Protein AF-A0AA45W584-F1 (afdb_monomer_lite)

pLDDT: mean 87.28, std 15.53, range [47.53, 98.62]

Radius of gyration: 15.27 Å; chains: 1; boun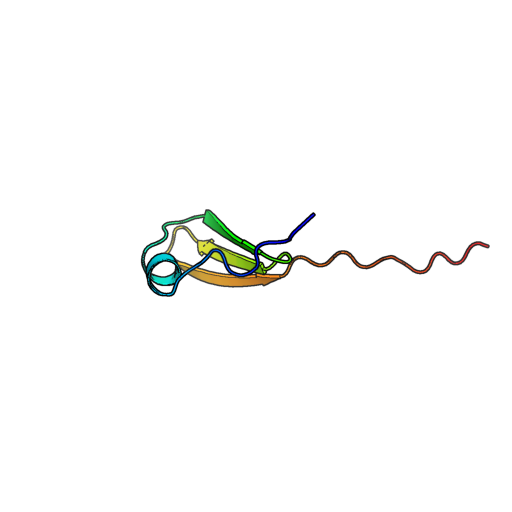ding box: 32×27×41 Å

Organism: NCBI:txid405559

Sequence (52 aa):
MAYSSGKLTKNLVRTLGPGRHGDGHGLYLVVDPSGARRWIVRVTVEGTGIGR

Secondary structure (DSSP, 8-state):
---------HHHHHH--SEEEEEETTEEEEE-TTS-EEEEE-----------

Structure (mmCIF, N/CA/C/O backbone):
data_AF-A0AA45W584-F1
#
_entry.id   AF-A0AA45W584-F1
#
loop_
_atom_site.group_PDB
_atom_site.id
_atom_site.type_symbol
_atom_site.label_atom_id
_atom_site.label_alt_id
_atom_site.label_comp_id
_atom_site.label_asym_id
_atom_site.label_entity_id
_atom_site.label_seq_id
_atom_site.pdbx_PDB_ins_code
_atom_site.Cartn_x
_atom_site.Cartn_y
_atom_site.Cartn_z
_atom_site.occupancy
_atom_site.B_iso_or_equiv
_atom_site.auth_seq_id
_atom_site.auth_comp_id
_atom_site.auth_asym_id
_atom_site.auth_atom_id
_atom_site.pdbx_PDB_model_num
ATOM 1 N N . MET A 1 1 ? 14.605 -16.119 -10.362 1.00 50.62 1 MET A N 1
ATOM 2 C CA . MET A 1 1 ? 13.986 -15.551 -9.144 1.00 50.62 1 MET A CA 1
ATOM 3 C C . MET A 1 1 ? 12.480 -15.672 -9.283 1.00 50.62 1 MET A C 1
ATOM 5 O O . MET A 1 1 ? 11.934 -15.092 -10.212 1.00 50.62 1 MET A O 1
ATOM 9 N N . ALA A 1 2 ? 11.820 -16.464 -8.439 1.00 47.53 2 ALA A N 1
ATOM 10 C CA . ALA A 1 2 ? 10.363 -16.552 -8.453 1.00 47.53 2 ALA A CA 1
ATOM 11 C C . ALA A 1 2 ? 9.785 -15.285 -7.809 1.00 47.53 2 ALA A C 1
ATOM 13 O O . ALA A 1 2 ? 10.030 -15.014 -6.635 1.00 47.53 2 ALA A O 1
ATOM 14 N N . TYR A 1 3 ? 9.054 -14.485 -8.579 1.00 56.94 3 TYR A N 1
ATOM 15 C CA . TYR A 1 3 ? 8.240 -13.401 -8.045 1.00 56.94 3 TYR A CA 1
ATOM 16 C C . TYR A 1 3 ? 6.964 -14.031 -7.485 1.00 56.94 3 TYR A C 1
ATOM 18 O O . TYR A 1 3 ? 6.053 -14.400 -8.217 1.00 56.94 3 TYR A O 1
ATOM 26 N N . SER A 1 4 ? 6.894 -14.219 -6.172 1.00 60.09 4 SER A N 1
ATOM 27 C CA . SER A 1 4 ? 5.618 -14.517 -5.523 1.00 60.09 4 SER A CA 1
ATOM 28 C C . SER A 1 4 ? 4.694 -13.304 -5.720 1.00 60.09 4 SER A C 1
ATOM 30 O O . SER A 1 4 ? 4.911 -12.264 -5.093 1.00 60.09 4 SER A O 1
ATOM 32 N N . SER A 1 5 ? 3.737 -13.416 -6.642 1.00 66.38 5 SER A N 1
ATOM 33 C CA . SER A 1 5 ? 2.689 -12.422 -6.910 1.00 66.38 5 SER A CA 1
ATOM 34 C C . SER A 1 5 ? 1.588 -12.504 -5.846 1.00 66.38 5 SER A C 1
ATOM 36 O O . SER A 1 5 ? 1.289 -13.604 -5.384 1.00 66.38 5 SER A O 1
ATOM 38 N N . GLY A 1 6 ? 0.984 -11.374 -5.462 1.00 71.12 6 GLY A N 1
ATOM 39 C CA . GLY A 1 6 ? -0.189 -11.330 -4.581 1.00 71.12 6 GLY A CA 1
ATOM 40 C C . GLY A 1 6 ? 0.132 -11.562 -3.103 1.00 71.12 6 GLY A C 1
ATOM 41 O O . GLY A 1 6 ? -0.155 -12.627 -2.558 1.00 71.12 6 GLY A O 1
ATOM 42 N N . LYS A 1 7 ? 0.733 -10.569 -2.433 1.00 85.12 7 LYS A N 1
ATOM 43 C CA . LYS A 1 7 ? 1.010 -10.632 -0.980 1.00 85.12 7 LYS A CA 1
ATOM 44 C C . LYS A 1 7 ? -0.150 -10.141 -0.118 1.00 85.12 7 LYS A C 1
ATOM 46 O O . LYS A 1 7 ? -0.236 -10.509 1.055 1.00 85.12 7 LYS A O 1
ATOM 51 N N . LEU A 1 8 ? -1.018 -9.293 -0.655 1.00 94.12 8 LEU A N 1
ATOM 52 C CA . LEU A 1 8 ? -2.158 -8.763 0.068 1.00 94.12 8 LEU A CA 1
ATOM 53 C C . LEU A 1 8 ? -3.349 -9.707 -0.067 1.00 94.12 8 LEU A C 1
ATOM 55 O O . LEU A 1 8 ? -3.691 -10.202 -1.134 1.00 94.12 8 LEU A O 1
ATOM 59 N N . THR A 1 9 ? -4.025 -9.925 1.055 1.00 94.38 9 THR A N 1
ATOM 60 C CA . THR A 1 9 ? -5.309 -10.625 1.103 1.00 94.38 9 THR A CA 1
ATOM 61 C C . THR A 1 9 ? -6.431 -9.617 1.313 1.00 94.38 9 THR A C 1
ATOM 63 O O . THR A 1 9 ? -6.204 -8.509 1.804 1.00 94.38 9 THR A O 1
ATOM 66 N N . LYS A 1 10 ? -7.680 -10.014 1.042 1.00 94.56 10 LYS A N 1
ATOM 67 C CA . LYS A 1 10 ? -8.861 -9.180 1.327 1.00 94.56 10 LYS A CA 1
ATOM 68 C C . LYS A 1 10 ? -8.895 -8.681 2.776 1.00 94.56 10 LYS A C 1
ATOM 70 O O . LYS A 1 10 ? -9.347 -7.565 3.025 1.00 94.56 10 LYS A O 1
ATOM 75 N N . ASN A 1 11 ? -8.431 -9.492 3.731 1.00 96.31 11 ASN A N 1
ATOM 76 C CA . ASN A 1 11 ? -8.379 -9.076 5.129 1.00 96.31 11 ASN A CA 1
ATOM 77 C C . ASN A 1 11 ? -7.348 -7.961 5.337 1.00 96.31 11 ASN A C 1
ATOM 79 O O . ASN A 1 11 ? -7.694 -6.915 5.875 1.00 96.31 11 ASN A O 1
ATOM 83 N N . LEU A 1 12 ? -6.127 -8.138 4.822 1.00 95.94 12 LEU A N 1
ATOM 84 C CA . LEU A 1 12 ? -5.071 -7.126 4.906 1.00 95.94 12 LEU A CA 1
ATOM 85 C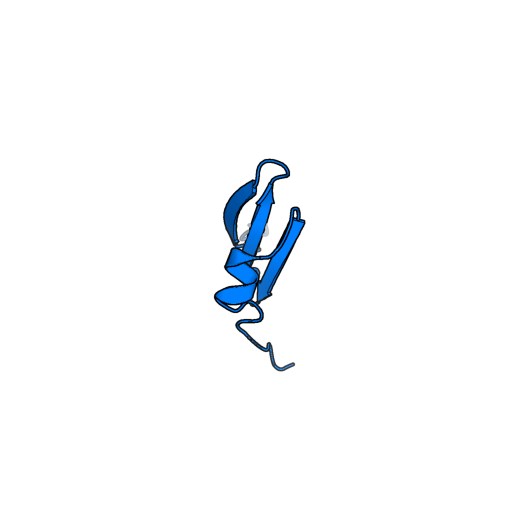 C . LEU A 1 12 ? -5.491 -5.813 4.234 1.00 95.94 12 LEU A C 1
ATOM 87 O O . LEU A 1 12 ? -5.349 -4.746 4.823 1.00 95.94 12 LEU A O 1
ATOM 91 N N . VAL A 1 13 ? -6.119 -5.878 3.058 1.00 95.88 13 VAL A N 1
ATOM 92 C CA . VAL A 1 13 ? -6.644 -4.689 2.364 1.00 95.88 13 VAL A CA 1
ATOM 93 C C . VAL A 1 13 ? -7.622 -3.892 3.233 1.00 95.88 13 VAL A C 1
ATOM 95 O O . VAL A 1 13 ? -7.688 -2.674 3.089 1.00 95.88 13 VAL A O 1
ATOM 98 N N . ARG A 1 14 ? -8.364 -4.541 4.143 1.00 96.12 14 ARG A N 1
ATOM 99 C CA . ARG A 1 14 ? -9.323 -3.896 5.057 1.00 96.12 14 ARG A CA 1
ATOM 100 C C . ARG A 1 14 ? -8.679 -3.380 6.343 1.00 96.12 14 ARG A C 1
ATOM 102 O O . ARG A 1 14 ? -9.099 -2.329 6.826 1.00 96.12 14 ARG A O 1
ATOM 109 N N . THR A 1 15 ? -7.680 -4.070 6.880 1.00 97.06 15 THR A N 1
ATOM 110 C CA . THR A 1 15 ? -7.178 -3.820 8.242 1.00 97.06 15 THR A CA 1
ATOM 111 C C . THR A 1 15 ? -5.863 -3.053 8.310 1.00 97.06 15 THR A C 1
ATOM 113 O O . THR A 1 15 ? -5.544 -2.521 9.369 1.00 97.06 15 THR A O 1
ATOM 116 N N . LEU A 1 16 ? -5.105 -2.971 7.215 1.00 97.19 16 LEU A N 1
ATOM 117 C CA . LEU A 1 16 ? -3.828 -2.260 7.201 1.00 97.19 16 LEU A CA 1
ATOM 118 C C . LEU A 1 16 ? -4.002 -0.765 7.512 1.00 97.19 16 LEU A C 1
ATOM 120 O O . LEU A 1 16 ? -4.880 -0.095 6.963 1.00 97.19 16 LEU A O 1
ATOM 124 N N . GLY A 1 17 ? -3.141 -0.264 8.399 1.00 98.00 17 GLY A N 1
ATOM 125 C CA . GLY A 1 17 ? -3.064 1.149 8.768 1.00 98.00 17 GLY A CA 1
ATOM 126 C C . GLY A 1 17 ? -2.326 2.007 7.731 1.00 98.00 17 GLY A C 1
ATOM 127 O O . GLY A 1 17 ? -1.937 1.498 6.671 1.00 98.00 17 GLY A O 1
ATOM 128 N N . PRO A 1 18 ? -2.114 3.303 8.033 1.00 98.62 18 PRO A N 1
ATOM 129 C CA . PRO A 1 18 ? -1.439 4.236 7.136 1.00 98.62 18 PRO A CA 1
ATOM 130 C C . PRO A 1 18 ? -0.082 3.717 6.647 1.00 98.62 18 PRO A C 1
ATOM 132 O O . PRO A 1 18 ? 0.690 3.149 7.420 1.00 98.62 18 PRO A O 1
ATOM 135 N N . GLY A 1 19 ? 0.209 3.905 5.360 1.00 98.19 19 GLY A N 1
ATOM 136 C CA . GLY A 1 19 ? 1.448 3.445 4.734 1.00 98.19 19 GLY A CA 1
ATOM 137 C C . GLY A 1 19 ? 1.275 2.934 3.304 1.00 98.19 19 GLY A C 1
ATOM 138 O O . GLY A 1 19 ? 0.195 2.999 2.718 1.00 98.19 19 GLY A O 1
ATOM 139 N N . ARG A 1 20 ? 2.374 2.427 2.733 1.00 97.56 20 ARG A N 1
ATOM 140 C CA . ARG A 1 20 ? 2.427 1.848 1.386 1.00 97.56 20 ARG A CA 1
ATOM 141 C C . ARG A 1 20 ? 2.715 0.352 1.481 1.00 97.56 20 ARG A C 1
ATOM 143 O O . ARG A 1 20 ? 3.808 -0.048 1.871 1.00 97.56 20 ARG A O 1
ATOM 150 N N . HIS A 1 21 ? 1.750 -0.459 1.068 1.00 96.44 21 HIS A N 1
ATOM 151 C CA . HIS A 1 21 ? 1.752 -1.910 1.244 1.00 96.44 21 HIS A CA 1
ATOM 152 C C . HIS A 1 21 ? 1.862 -2.593 -0.115 1.00 96.44 21 HIS A C 1
ATOM 154 O O . HIS A 1 21 ? 1.011 -2.388 -0.977 1.00 96.44 21 HIS A O 1
ATOM 160 N N . GLY A 1 22 ? 2.936 -3.348 -0.343 1.00 95.31 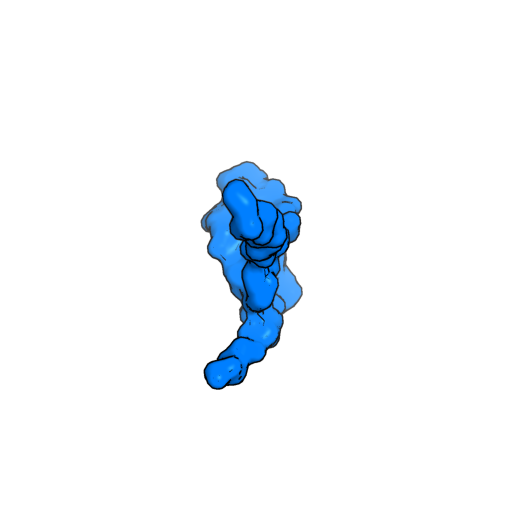22 GLY A N 1
ATOM 161 C CA . GLY A 1 22 ? 3.201 -3.978 -1.639 1.00 95.31 22 GLY A CA 1
ATOM 162 C C . GLY A 1 22 ? 2.403 -5.261 -1.852 1.00 95.31 22 GLY A C 1
ATOM 163 O O . GLY A 1 22 ? 2.361 -6.111 -0.966 1.00 95.31 22 GLY A O 1
ATOM 164 N N . ASP A 1 23 ? 1.846 -5.415 -3.052 1.00 94.75 23 ASP A N 1
ATOM 165 C CA . ASP A 1 23 ? 1.122 -6.619 -3.483 1.00 94.75 23 ASP A CA 1
ATOM 166 C C . ASP A 1 23 ? 1.889 -7.448 -4.535 1.00 94.75 23 ASP A C 1
ATOM 168 O O . ASP A 1 23 ? 1.468 -8.523 -4.951 1.00 94.75 23 ASP A O 1
ATOM 172 N N . GLY A 1 24 ? 3.069 -6.972 -4.938 1.00 92.31 24 GLY A N 1
ATOM 173 C CA . GLY A 1 24 ? 3.898 -7.589 -5.976 1.00 92.31 24 GLY A CA 1
ATOM 174 C C . GLY A 1 24 ? 3.811 -6.844 -7.308 1.00 92.31 24 GLY A C 1
ATOM 175 O O . GLY A 1 24 ? 2.943 -6.003 -7.507 1.00 92.31 24 GLY A O 1
ATOM 176 N N . HIS A 1 25 ? 4.767 -7.096 -8.208 1.00 90.94 25 HIS A N 1
ATOM 177 C CA . HIS A 1 25 ? 4.818 -6.498 -9.557 1.00 90.94 25 HIS A CA 1
ATOM 178 C C . HIS A 1 25 ? 4.691 -4.963 -9.609 1.00 90.94 25 HIS A C 1
ATOM 180 O O . HIS A 1 25 ? 4.166 -4.398 -10.562 1.00 90.94 25 HIS A O 1
ATOM 186 N N . GLY A 1 26 ? 5.161 -4.270 -8.569 1.00 91.62 26 GLY A N 1
ATOM 187 C CA . GLY A 1 26 ? 5.051 -2.814 -8.482 1.00 91.62 26 GLY A CA 1
ATOM 188 C C . GLY A 1 26 ? 3.651 -2.294 -8.133 1.00 91.62 26 GLY A C 1
ATOM 189 O O . GLY A 1 26 ? 3.492 -1.075 -8.083 1.00 91.62 26 GLY A O 1
ATOM 190 N N . LEU A 1 27 ? 2.670 -3.161 -7.854 1.00 95.00 27 LEU A N 1
ATOM 191 C CA . LEU A 1 27 ? 1.362 -2.798 -7.307 1.00 95.00 27 LEU A CA 1
ATOM 192 C C . LEU A 1 27 ? 1.462 -2.572 -5.792 1.00 95.00 27 LEU A C 1
ATOM 194 O O . LEU A 1 27 ? 2.071 -3.359 -5.061 1.00 95.00 27 LEU A O 1
ATOM 198 N N . TYR A 1 28 ? 0.847 -1.491 -5.316 1.00 96.56 28 TYR A N 1
ATOM 199 C CA . TYR A 1 28 ? 0.770 -1.153 -3.900 1.00 96.56 28 TYR A CA 1
ATOM 200 C C . TYR A 1 28 ? -0.618 -0.635 -3.526 1.00 96.56 28 TYR A C 1
ATOM 202 O O . TYR A 1 28 ? -1.214 0.145 -4.272 1.00 96.56 28 TYR A O 1
ATOM 210 N N . LEU A 1 29 ? -1.067 -0.978 -2.321 1.00 98.00 29 LEU A N 1
ATOM 211 C CA . LEU A 1 29 ? -2.133 -0.277 -1.616 1.00 98.00 29 LEU A CA 1
ATOM 212 C C . LEU A 1 29 ? -1.514 0.856 -0.790 1.00 98.00 29 LEU A C 1
ATOM 214 O O . LEU A 1 29 ? -0.674 0.606 0.075 1.00 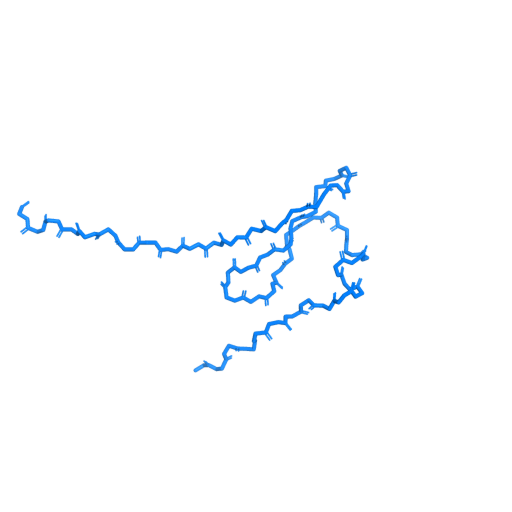98.00 29 LEU A O 1
ATOM 218 N N . VAL A 1 30 ? -1.926 2.095 -1.036 1.00 98.31 30 VAL A N 1
ATOM 219 C CA . VAL A 1 30 ? -1.576 3.246 -0.195 1.00 98.31 30 VAL A CA 1
ATOM 220 C C . VAL A 1 30 ? -2.759 3.581 0.699 1.00 98.31 30 VAL A C 1
ATOM 222 O O . VAL A 1 30 ? -3.875 3.738 0.203 1.00 98.31 30 VAL A O 1
ATOM 225 N N . VAL A 1 31 ? -2.498 3.696 1.999 1.00 98.56 31 VAL A N 1
ATOM 226 C CA . VAL A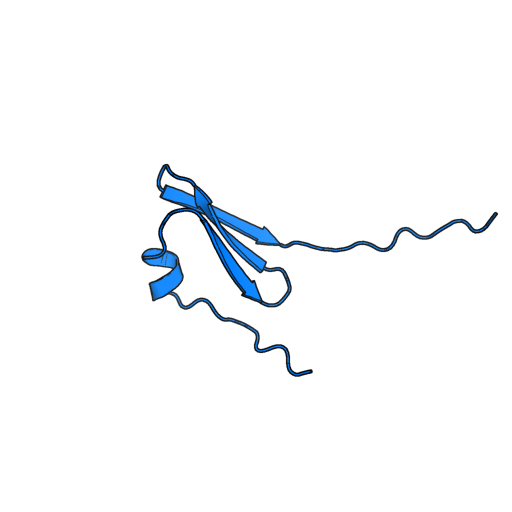 1 31 ? -3.448 4.152 3.017 1.00 98.56 31 VAL A CA 1
ATOM 227 C C . VAL A 1 31 ? -2.935 5.480 3.570 1.00 98.56 31 VAL A C 1
ATOM 229 O O . VAL A 1 31 ? -1.852 5.531 4.154 1.00 98.56 31 VAL A O 1
ATOM 232 N N . ASP A 1 32 ? -3.683 6.558 3.355 1.00 98.31 32 ASP A N 1
ATOM 233 C CA . ASP A 1 32 ? -3.358 7.878 3.900 1.00 98.31 32 ASP A CA 1
ATOM 234 C C . ASP A 1 32 ? -3.664 7.921 5.417 1.00 98.31 32 ASP A C 1
ATOM 236 O O . ASP A 1 32 ? -4.474 7.123 5.899 1.00 98.31 32 ASP A O 1
ATOM 240 N N . PRO A 1 33 ? -3.089 8.862 6.197 1.00 98.25 33 PRO A N 1
ATOM 241 C CA . PRO A 1 33 ? -3.402 9.010 7.625 1.00 98.25 33 PRO A CA 1
ATOM 242 C C . PRO A 1 33 ? -4.896 9.199 7.937 1.00 98.25 33 PRO A C 1
ATOM 244 O O . PRO A 1 33 ? -5.350 8.810 9.007 1.00 98.25 33 PRO A O 1
ATOM 247 N N . SER A 1 34 ? -5.671 9.748 6.995 1.00 98.06 34 SER A N 1
ATOM 248 C CA . SER A 1 34 ? -7.132 9.885 7.102 1.00 98.06 34 SER A CA 1
ATOM 249 C C . SER A 1 34 ? -7.896 8.562 6.952 1.00 98.06 34 SER A C 1
ATOM 251 O O . SER A 1 34 ? -9.100 8.518 7.189 1.00 98.06 34 SER A O 1
ATOM 253 N N . GLY A 1 35 ? -7.229 7.491 6.516 1.00 97.12 35 GLY A N 1
ATOM 254 C CA . GLY A 1 35 ? -7.837 6.202 6.190 1.00 97.12 35 GLY A CA 1
ATOM 255 C C . GLY A 1 35 ? -8.303 6.069 4.738 1.00 97.12 35 GLY A C 1
ATOM 256 O O . GLY A 1 35 ? -8.756 4.984 4.357 1.00 97.12 35 GLY A O 1
ATOM 257 N N . ALA A 1 36 ? -8.173 7.122 3.920 1.00 98.19 36 ALA A N 1
ATOM 258 C CA . ALA A 1 36 ? -8.397 7.046 2.478 1.00 98.19 36 ALA A CA 1
ATOM 259 C C . ALA A 1 36 ? -7.433 6.038 1.835 1.00 98.19 36 ALA A C 1
ATOM 261 O O . ALA A 1 36 ? -6.290 5.883 2.272 1.00 98.19 36 ALA A O 1
ATOM 262 N N . ARG A 1 37 ? -7.906 5.317 0.813 1.00 98.50 37 ARG A N 1
ATOM 263 C CA . ARG A 1 37 ? -7.168 4.199 0.212 1.00 98.50 37 ARG A CA 1
ATOM 264 C C . ARG A 1 37 ? -7.142 4.325 -1.296 1.00 98.50 37 ARG A C 1
ATOM 266 O O . ARG A 1 37 ? -8.171 4.598 -1.909 1.00 98.50 37 ARG A O 1
ATOM 273 N N . ARG A 1 38 ? -5.980 4.076 -1.893 1.00 98.44 38 ARG A N 1
ATOM 274 C CA . ARG A 1 38 ? -5.805 4.052 -3.347 1.00 98.44 38 ARG A CA 1
ATOM 275 C C . ARG A 1 38 ? -4.818 2.979 -3.769 1.00 98.44 38 ARG A C 1
ATOM 277 O O . ARG A 1 38 ? -3.838 2.713 -3.073 1.00 98.44 38 ARG A O 1
ATOM 284 N N . TRP A 1 39 ? -5.066 2.398 -4.933 1.00 98.12 39 TRP A N 1
ATOM 285 C CA . TRP A 1 39 ? -4.114 1.516 -5.591 1.00 98.12 39 TRP A CA 1
ATOM 286 C C . TRP A 1 39 ? -3.177 2.333 -6.470 1.00 98.12 39 TRP A C 1
ATOM 288 O O . TRP A 1 39 ? -3.618 3.239 -7.176 1.00 98.12 39 TRP A O 1
ATOM 298 N N . ILE A 1 40 ? -1.888 2.008 -6.429 1.00 97.69 40 ILE A N 1
ATOM 299 C CA . ILE A 1 40 ? -0.883 2.585 -7.322 1.00 97.69 40 ILE A CA 1
ATOM 300 C C . ILE A 1 40 ? -0.036 1.476 -7.935 1.00 97.69 40 ILE A C 1
ATOM 302 O O . ILE A 1 40 ? 0.320 0.513 -7.257 1.00 97.69 40 ILE A O 1
ATOM 306 N N . VAL A 1 41 ? 0.343 1.649 -9.197 1.00 96.44 41 VAL A N 1
ATOM 307 C CA . VAL A 1 41 ? 1.333 0.801 -9.865 1.00 96.44 41 VAL A CA 1
ATOM 308 C C . VAL A 1 41 ? 2.552 1.655 -10.178 1.00 96.44 41 VAL A C 1
ATOM 310 O O . VAL A 1 41 ? 2.433 2.736 -10.750 1.00 96.44 41 VAL A O 1
ATOM 313 N N . ARG A 1 42 ? 3.735 1.186 -9.782 1.00 94.00 42 ARG A N 1
ATOM 314 C CA . ARG A 1 42 ? 5.006 1.783 -10.192 1.00 94.00 42 ARG A CA 1
ATOM 315 C C . ARG A 1 42 ? 5.509 1.052 -11.429 1.00 94.00 42 ARG A C 1
ATOM 317 O O . ARG A 1 42 ? 5.820 -0.131 -11.348 1.00 94.00 42 ARG A O 1
ATOM 324 N N . VAL A 1 43 ? 5.648 1.784 -12.526 1.00 92.00 43 VAL A N 1
ATOM 325 C CA . VAL A 1 43 ? 6.262 1.296 -13.763 1.00 92.00 43 VAL A CA 1
ATOM 326 C C . VAL A 1 43 ? 7.574 2.033 -14.012 1.00 92.00 43 VAL A C 1
ATOM 328 O O . VAL A 1 43 ? 7.707 3.206 -13.663 1.00 92.00 43 VAL A O 1
ATOM 331 N N . THR A 1 44 ? 8.542 1.340 -14.602 1.00 89.12 44 THR A N 1
ATOM 332 C CA . THR A 1 44 ? 9.719 1.962 -15.214 1.00 89.12 44 THR A CA 1
ATOM 333 C C . THR A 1 44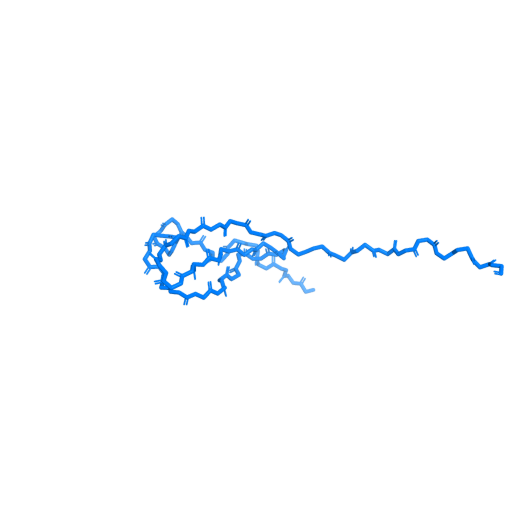 ? 9.502 1.905 -16.717 1.00 89.12 44 THR A C 1
ATOM 335 O O . THR A 1 44 ? 9.257 0.824 -17.247 1.00 89.12 44 THR A O 1
ATOM 338 N N . VAL A 1 45 ? 9.568 3.051 -17.388 1.00 87.62 45 VAL A N 1
ATOM 339 C CA . VAL A 1 45 ? 9.530 3.126 -18.850 1.00 87.62 45 VAL A CA 1
ATOM 340 C C . VAL A 1 45 ? 10.950 3.408 -19.313 1.00 87.62 45 VAL A C 1
ATOM 342 O O . VAL A 1 45 ? 11.559 4.380 -18.869 1.00 87.62 45 VAL A O 1
ATOM 345 N N . GLU A 1 46 ? 11.491 2.542 -20.160 1.00 84.50 46 GLU A N 1
ATOM 346 C CA . GLU A 1 46 ? 12.754 2.813 -20.835 1.00 84.50 46 GLU A CA 1
ATOM 347 C C . GLU A 1 46 ? 12.505 3.880 -21.906 1.00 84.50 46 GLU A C 1
ATOM 349 O O . GLU A 1 46 ? 11.657 3.713 -22.785 1.00 84.50 46 GLU A O 1
ATOM 354 N N . GLY A 1 47 ? 13.198 5.014 -21.797 1.00 75.31 47 GLY A N 1
ATOM 355 C CA . GLY A 1 47 ? 13.186 6.020 -22.848 1.00 75.31 47 GLY A CA 1
ATOM 356 C C . GLY A 1 47 ? 13.924 5.465 -24.057 1.00 75.31 47 GLY A C 1
ATOM 357 O O . GLY A 1 47 ? 15.063 5.022 -23.928 1.00 75.31 47 GLY A O 1
ATOM 358 N N . THR A 1 48 ? 13.300 5.487 -25.232 1.00 67.19 48 THR A N 1
ATOM 359 C CA . THR A 1 48 ? 14.005 5.187 -26.479 1.00 67.19 48 THR A CA 1
ATOM 360 C C . THR A 1 48 ? 15.006 6.315 -26.700 1.00 67.19 48 THR A C 1
ATOM 362 O O . THR A 1 48 ? 14.650 7.402 -27.151 1.00 67.19 48 THR A O 1
ATOM 365 N N . GLY A 1 49 ? 16.256 6.097 -26.298 1.00 60.50 49 GLY A N 1
ATOM 366 C CA . GLY A 1 49 ? 17.334 7.012 -26.621 1.00 60.50 49 GLY A CA 1
ATOM 367 C C . GLY A 1 49 ? 17.431 7.103 -28.136 1.00 60.50 49 GLY A C 1
ATOM 368 O O . GLY A 1 49 ? 17.753 6.115 -28.796 1.00 60.50 49 GLY A O 1
ATOM 369 N N . ILE A 1 50 ? 17.171 8.283 -28.697 1.00 62.94 50 ILE A N 1
ATOM 370 C CA . ILE A 1 50 ? 17.789 8.617 -29.972 1.00 62.94 50 ILE A CA 1
ATOM 371 C C . ILE A 1 50 ? 19.284 8.724 -29.685 1.00 62.94 50 ILE A C 1
ATOM 373 O O . ILE A 1 50 ? 19.784 9.747 -29.241 1.00 62.94 50 ILE A O 1
ATOM 377 N N . GLY A 1 51 ? 19.992 7.610 -29.861 1.00 55.41 51 GLY A N 1
ATOM 378 C CA . GLY A 1 51 ? 21.431 7.620 -30.061 1.00 55.41 51 GLY A CA 1
ATOM 379 C C . GLY A 1 51 ? 21.723 8.340 -31.374 1.00 55.41 51 GLY A C 1
ATOM 380 O O . GLY A 1 51 ? 21.901 7.700 -32.408 1.00 55.41 51 GLY A O 1
ATOM 381 N N . ARG A 1 52 ? 21.686 9.671 -31.316 1.00 51.44 52 ARG A N 1
ATOM 382 C CA . ARG A 1 52 ? 22.382 10.623 -32.174 1.00 51.44 52 ARG A CA 1
ATOM 383 C C . ARG A 1 52 ? 22.882 11.750 -31.291 1.00 51.44 52 ARG A C 1
ATOM 385 O O . ARG A 1 52 ? 22.055 12.277 -30.518 1.00 51.44 52 ARG A O 1
#

Foldseek 3Di:
DDFPAAPDDPVCLVPPAADWADRTQQWTWGQHNVRDIDIDRDDDDDDPDPPD

InterPro domains:
  IPR038488 Integrase, DNA-binding domain superfamily [G3DSA:3.30.160.390] (6-50)